Protein AF-A0A4Q8M1W9-F1 (afdb_monomer_lite)

Structure (mmCIF, N/CA/C/O backbone):
data_AF-A0A4Q8M1W9-F1
#
_entry.id   AF-A0A4Q8M1W9-F1
#
loop_
_ato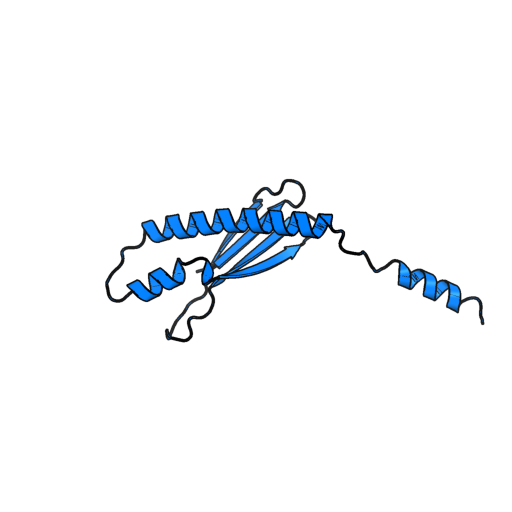m_site.group_PDB
_atom_site.id
_atom_site.type_symbol
_atom_site.label_atom_id
_atom_site.label_alt_id
_atom_site.label_comp_id
_atom_site.label_asym_id
_atom_site.label_entity_id
_atom_site.label_seq_id
_atom_site.pdbx_PDB_ins_code
_atom_site.Cartn_x
_atom_site.Cartn_y
_atom_site.Cartn_z
_atom_site.occupancy
_atom_site.B_iso_or_equiv
_atom_site.auth_seq_id
_atom_site.auth_comp_id
_atom_site.auth_asym_id
_atom_site.auth_atom_id
_atom_site.pdbx_PDB_model_num
ATOM 1 N N . MET A 1 1 ? 54.939 -19.239 -10.252 1.00 49.69 1 MET A N 1
ATOM 2 C CA . MET A 1 1 ? 53.601 -19.085 -9.630 1.00 49.69 1 MET A CA 1
ATOM 3 C C . MET A 1 1 ? 53.366 -17.644 -9.145 1.00 49.69 1 MET A C 1
ATOM 5 O O . MET A 1 1 ? 53.099 -17.429 -7.975 1.00 49.69 1 MET A O 1
ATOM 9 N N . LYS A 1 2 ? 53.497 -16.634 -10.020 1.00 46.09 2 LYS A N 1
ATOM 10 C CA . LYS A 1 2 ? 53.213 -15.216 -9.689 1.00 46.09 2 LYS A CA 1
ATOM 11 C C . LYS A 1 2 ? 52.188 -14.576 -10.636 1.00 46.09 2 LYS A C 1
ATOM 13 O O . LYS A 1 2 ? 51.484 -13.660 -10.240 1.00 46.09 2 LYS A O 1
ATOM 18 N N . ASN A 1 3 ? 52.023 -15.137 -11.836 1.00 50.50 3 ASN A N 1
ATOM 19 C CA . ASN A 1 3 ? 51.138 -14.581 -12.864 1.00 50.50 3 ASN A CA 1
ATOM 20 C C . ASN A 1 3 ? 49.677 -15.050 -12.741 1.00 50.50 3 ASN A C 1
ATOM 22 O O . ASN A 1 3 ? 48.795 -14.436 -13.326 1.00 50.50 3 ASN A O 1
ATOM 26 N N . LEU A 1 4 ? 49.404 -16.107 -11.963 1.00 51.16 4 LEU A N 1
ATOM 27 C CA . LEU A 1 4 ? 48.044 -16.636 -11.784 1.00 51.16 4 LEU A CA 1
ATOM 28 C C . LEU A 1 4 ? 47.227 -15.841 -10.750 1.00 51.16 4 LEU A C 1
ATOM 30 O O . LEU A 1 4 ? 46.012 -15.733 -10.871 1.00 51.16 4 LEU A O 1
ATOM 34 N N . ALA A 1 5 ? 47.894 -15.251 -9.754 1.00 53.97 5 ALA A N 1
ATOM 35 C CA . ALA A 1 5 ? 47.237 -14.490 -8.691 1.00 53.97 5 ALA A CA 1
ATOM 36 C C . ALA A 1 5 ? 46.671 -13.147 -9.190 1.00 53.97 5 ALA A C 1
ATOM 38 O O . ALA A 1 5 ? 45.636 -12.698 -8.709 1.00 53.97 5 ALA A O 1
ATOM 39 N N . ILE A 1 6 ? 47.312 -12.547 -10.199 1.00 54.28 6 ILE A N 1
ATOM 40 C CA . ILE A 1 6 ? 46.902 -11.261 -10.786 1.00 54.28 6 ILE A CA 1
ATOM 41 C C . ILE A 1 6 ? 45.622 -11.423 -11.628 1.00 54.28 6 ILE A C 1
ATOM 43 O O . ILE A 1 6 ? 44.775 -10.534 -11.656 1.00 54.28 6 ILE A O 1
ATOM 47 N N . LEU A 1 7 ? 45.431 -12.585 -12.263 1.00 52.84 7 LEU A N 1
ATOM 48 C CA . LEU A 1 7 ? 44.216 -12.903 -13.023 1.00 52.84 7 LEU A CA 1
ATOM 49 C C . LEU A 1 7 ? 42.997 -13.146 -12.117 1.00 52.84 7 LEU A C 1
ATOM 51 O O . LEU A 1 7 ? 41.884 -12.778 -12.483 1.00 52.84 7 LEU A O 1
ATOM 55 N N . LEU A 1 8 ? 43.200 -13.696 -10.916 1.00 50.84 8 LEU A N 1
ATOM 56 C CA . LEU A 1 8 ? 42.124 -13.911 -9.940 1.00 50.84 8 LEU A CA 1
ATOM 57 C C . LEU A 1 8 ? 41.669 -12.619 -9.248 1.00 50.84 8 LEU A C 1
ATOM 59 O O . LEU A 1 8 ? 40.481 -12.480 -8.967 1.00 50.84 8 LEU A O 1
ATOM 63 N N . SER A 1 9 ? 42.563 -11.650 -9.025 1.00 51.12 9 SER A N 1
ATOM 64 C CA . SER A 1 9 ? 42.178 -10.357 -8.438 1.00 51.12 9 SER A CA 1
ATOM 65 C C . SER A 1 9 ? 41.428 -9.440 -9.410 1.00 51.12 9 SER A C 1
ATOM 67 O O . SER A 1 9 ? 40.731 -8.531 -8.976 1.00 51.12 9 SER A O 1
ATOM 69 N N . LEU A 1 10 ? 41.550 -9.667 -10.723 1.00 49.12 10 LEU A N 1
ATOM 70 C CA . LEU A 1 10 ? 40.781 -8.943 -11.742 1.00 49.12 10 LEU A CA 1
ATOM 71 C C . LEU A 1 10 ? 39.335 -9.453 -11.862 1.00 49.12 10 LEU A C 1
ATOM 73 O O . LEU A 1 10 ? 38.443 -8.671 -12.183 1.00 49.12 10 LEU A O 1
ATOM 77 N N . PHE A 1 11 ? 39.073 -10.726 -11.549 1.00 48.81 11 PHE A N 1
ATOM 78 C CA . PHE A 1 11 ? 37.720 -11.297 -11.596 1.00 48.81 11 PHE A CA 1
ATOM 79 C C . PHE A 1 11 ? 36.840 -10.899 -10.403 1.00 48.81 11 PHE A C 1
ATOM 81 O O . PHE A 1 11 ? 35.621 -10.818 -10.543 1.00 48.81 11 PHE A O 1
ATOM 88 N N . SER A 1 12 ? 37.429 -10.603 -9.241 1.00 48.28 12 SER A N 1
ATOM 89 C CA . SER A 1 12 ? 36.677 -10.187 -8.048 1.00 48.28 12 SER A CA 1
ATOM 90 C C . SER A 1 12 ? 36.234 -8.717 -8.068 1.00 48.28 12 SER A C 1
ATOM 92 O O . SER A 1 12 ? 35.354 -8.340 -7.299 1.00 48.28 12 SER A O 1
ATOM 94 N N . LEU A 1 13 ? 36.778 -7.893 -8.970 1.00 44.16 13 LEU A N 1
ATOM 95 C CA . LEU A 1 13 ? 36.433 -6.470 -9.099 1.00 44.16 13 LEU A CA 1
ATOM 96 C C . LEU A 1 13 ? 35.173 -6.198 -9.942 1.00 44.16 13 LEU A C 1
ATOM 98 O O . LEU A 1 13 ? 34.662 -5.083 -9.920 1.00 44.16 13 LEU A O 1
ATOM 102 N N . ILE A 1 14 ? 34.640 -7.197 -10.654 1.00 51.03 14 ILE A N 1
ATOM 103 C CA . ILE A 1 14 ? 33.510 -7.012 -11.586 1.00 51.03 14 ILE A CA 1
ATOM 104 C C . ILE A 1 14 ? 32.147 -7.287 -10.914 1.00 51.03 14 ILE A C 1
ATOM 106 O O . ILE A 1 14 ? 31.100 -6.958 -11.467 1.00 51.03 14 ILE A O 1
ATOM 110 N N . TYR A 1 15 ? 32.125 -7.836 -9.693 1.00 45.28 15 TYR A N 1
ATOM 111 C CA . TYR A 1 15 ? 30.877 -8.256 -9.036 1.00 45.28 15 TYR A CA 1
ATOM 112 C C . TYR A 1 15 ? 30.244 -7.239 -8.078 1.00 45.28 15 TYR A C 1
ATOM 114 O O . TYR A 1 15 ? 29.170 -7.500 -7.538 1.00 45.28 15 TYR A O 1
ATOM 122 N N . SER A 1 16 ? 30.833 -6.054 -7.919 1.00 47.09 16 SER A N 1
ATOM 123 C CA . SER A 1 16 ? 30.134 -4.926 -7.300 1.00 47.09 16 SER A CA 1
ATOM 124 C C . SER A 1 16 ? 29.366 -4.172 -8.378 1.00 47.09 16 SER A C 1
ATOM 126 O O . SER A 1 16 ? 29.789 -3.116 -8.843 1.00 47.09 16 SER A O 1
ATOM 128 N N . ARG A 1 17 ? 28.214 -4.721 -8.790 1.00 50.47 17 ARG A N 1
ATOM 129 C CA . ARG A 1 17 ? 27.158 -3.912 -9.411 1.00 50.47 17 ARG A CA 1
ATOM 130 C C . ARG A 1 17 ? 26.699 -2.908 -8.358 1.00 50.47 17 ARG A C 1
ATOM 132 O O . ARG A 1 17 ? 25.808 -3.189 -7.563 1.00 50.47 17 ARG A O 1
ATOM 139 N N . SER A 1 18 ? 27.367 -1.763 -8.329 1.00 49.84 18 SER A N 1
ATOM 140 C CA . SER A 1 18 ? 26.920 -0.570 -7.632 1.00 49.84 18 SER A CA 1
ATOM 141 C C . SER A 1 18 ? 25.472 -0.325 -8.037 1.00 49.84 18 SER A C 1
ATOM 143 O O . SER A 1 18 ? 25.206 -0.077 -9.213 1.00 49.84 18 SER A O 1
ATOM 145 N N . ALA A 1 19 ? 24.539 -0.461 -7.093 1.00 55.72 19 ALA A N 1
ATOM 146 C CA . ALA A 1 19 ? 23.178 0.019 -7.279 1.00 55.72 19 ALA A CA 1
ATOM 147 C C . ALA A 1 19 ? 23.287 1.471 -7.758 1.00 55.72 19 ALA A C 1
ATOM 149 O O . ALA A 1 19 ? 23.894 2.303 -7.079 1.00 55.72 19 ALA A O 1
ATOM 150 N N . SER A 1 20 ? 22.828 1.745 -8.978 1.00 63.19 20 SER A N 1
ATOM 151 C CA . SER A 1 20 ? 22.966 3.081 -9.543 1.00 63.19 20 SER A CA 1
ATOM 152 C C . SER A 1 20 ? 22.031 4.030 -8.792 1.00 63.19 20 SER A C 1
ATOM 154 O O . SER A 1 20 ? 20.987 3.610 -8.289 1.00 63.19 20 SER A O 1
ATOM 156 N N . SER A 1 21 ? 22.368 5.317 -8.707 1.00 67.38 21 SER A N 1
ATOM 157 C CA . SER A 1 21 ? 21.485 6.319 -8.088 1.00 67.38 21 SER A CA 1
ATOM 158 C C . SER A 1 21 ? 20.076 6.314 -8.701 1.00 67.38 21 SER A C 1
ATOM 160 O O . SER A 1 21 ? 19.096 6.502 -7.984 1.00 67.38 21 SER A O 1
ATOM 162 N N . GLY A 1 22 ? 19.966 6.001 -9.998 1.00 71.56 22 GLY A N 1
ATOM 163 C CA . GLY A 1 22 ? 18.687 5.859 -10.697 1.00 71.56 22 GLY A CA 1
ATOM 164 C C . GLY A 1 22 ? 17.854 4.653 -10.246 1.00 71.56 22 GLY A C 1
ATOM 165 O O . GLY A 1 22 ? 16.626 4.710 -10.281 1.00 71.56 22 GLY A O 1
ATOM 166 N N . ASP A 1 23 ? 18.487 3.579 -9.763 1.00 78.88 23 ASP A N 1
ATOM 167 C CA . ASP A 1 23 ? 17.764 2.423 -9.224 1.00 78.88 23 ASP A CA 1
ATOM 168 C C . ASP A 1 23 ? 17.096 2.744 -7.887 1.00 78.88 23 ASP A C 1
ATOM 170 O O . ASP A 1 23 ? 15.992 2.258 -7.636 1.00 78.88 23 ASP A O 1
ATOM 174 N N . PHE A 1 24 ? 17.744 3.569 -7.056 1.00 82.94 24 PHE A N 1
ATOM 175 C CA . PHE A 1 24 ? 17.182 4.048 -5.793 1.00 82.94 24 PHE A CA 1
ATOM 176 C C . PHE A 1 24 ? 16.030 5.027 -6.029 1.00 82.94 24 PHE A C 1
ATOM 178 O O . PHE A 1 24 ? 14.973 4.885 -5.417 1.00 82.94 24 PHE A O 1
ATOM 185 N N . GLU A 1 25 ? 16.206 5.977 -6.949 1.00 89.69 25 GLU A N 1
ATOM 186 C CA . GLU A 1 25 ? 15.167 6.945 -7.305 1.00 89.69 25 GLU A CA 1
ATOM 187 C C . GLU A 1 25 ? 13.898 6.241 -7.797 1.00 89.69 25 GLU A C 1
ATOM 189 O O . GLU A 1 25 ? 12.817 6.460 -7.252 1.00 89.69 25 GLU A O 1
ATOM 194 N N . ARG A 1 26 ? 14.024 5.296 -8.736 1.00 91.25 26 ARG A N 1
ATOM 195 C CA . ARG A 1 26 ? 12.871 4.515 -9.206 1.00 91.25 26 ARG A CA 1
ATOM 196 C C . ARG A 1 26 ? 12.243 3.648 -8.118 1.00 91.25 26 ARG A C 1
ATOM 198 O O . ARG A 1 26 ? 11.022 3.519 -8.086 1.00 91.25 26 ARG A O 1
ATOM 205 N N . ALA A 1 27 ? 13.044 3.074 -7.222 1.00 91.75 27 ALA A N 1
ATOM 206 C CA . ALA A 1 27 ? 12.522 2.303 -6.095 1.00 91.75 27 ALA A CA 1
ATOM 207 C C . ALA A 1 27 ? 11.680 3.193 -5.161 1.00 91.75 27 ALA A C 1
ATOM 209 O O . ALA A 1 27 ? 10.602 2.793 -4.720 1.00 91.75 27 ALA A O 1
ATOM 210 N N . PHE A 1 28 ? 12.135 4.422 -4.911 1.00 93.38 28 PHE A N 1
ATOM 211 C CA . PHE A 1 28 ? 11.399 5.407 -4.125 1.00 93.38 28 PHE A CA 1
ATOM 212 C C . PHE A 1 28 ? 10.106 5.857 -4.820 1.00 93.38 28 PHE A C 1
ATOM 214 O O . PHE A 1 28 ? 9.058 5.926 -4.176 1.00 93.38 28 PHE A O 1
ATOM 221 N N . GLU A 1 29 ? 10.138 6.101 -6.135 1.00 95.62 29 GLU A N 1
ATOM 222 C CA . GLU A 1 29 ? 8.928 6.399 -6.914 1.00 95.62 29 GLU A CA 1
ATOM 223 C C . GLU A 1 29 ? 7.910 5.255 -6.859 1.00 95.62 29 GLU A C 1
ATOM 225 O O . GLU A 1 29 ? 6.731 5.495 -6.593 1.00 95.62 29 GLU A O 1
ATOM 230 N N . ALA A 1 30 ? 8.356 4.007 -7.022 1.00 96.44 30 ALA A N 1
ATOM 231 C CA . ALA A 1 30 ? 7.493 2.838 -6.876 1.00 96.44 30 ALA A CA 1
ATOM 232 C C . ALA A 1 30 ? 6.874 2.756 -5.470 1.00 96.44 30 ALA A C 1
ATOM 234 O O . AL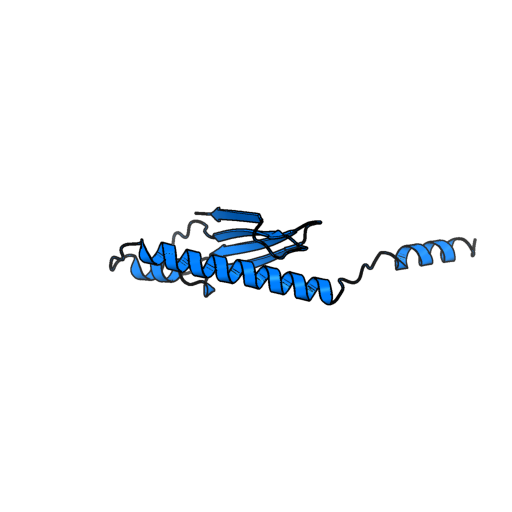A A 1 30 ? 5.678 2.495 -5.332 1.00 96.44 30 ALA A O 1
ATOM 235 N N . GLY A 1 31 ? 7.661 3.056 -4.430 1.00 96.06 31 GLY A N 1
ATOM 236 C CA . GLY A 1 31 ? 7.179 3.175 -3.055 1.00 96.06 31 GLY A CA 1
ATOM 237 C C . GLY A 1 31 ? 6.072 4.223 -2.903 1.00 96.06 31 GLY A C 1
ATOM 238 O O . GLY A 1 31 ? 5.046 3.940 -2.290 1.00 96.06 31 GLY A O 1
ATOM 239 N N . LYS A 1 32 ? 6.226 5.404 -3.516 1.00 96.56 32 LYS A N 1
ATOM 240 C CA . LYS A 1 32 ? 5.200 6.462 -3.497 1.00 96.56 32 LYS A CA 1
ATOM 241 C C . LYS A 1 32 ? 3.917 6.060 -4.222 1.00 96.56 32 LYS A C 1
ATOM 243 O O . LYS A 1 32 ? 2.831 6.386 -3.745 1.00 96.56 32 LYS A O 1
ATOM 248 N N . VAL A 1 33 ? 4.026 5.372 -5.360 1.00 97.44 33 VAL A N 1
ATOM 249 C CA . VAL A 1 33 ? 2.858 4.852 -6.091 1.00 97.44 33 VAL A CA 1
ATOM 250 C C . VAL A 1 33 ? 2.082 3.868 -5.216 1.00 97.44 33 VAL A C 1
ATOM 252 O O . VAL A 1 33 ? 0.869 4.012 -5.059 1.00 97.44 33 VAL A O 1
ATOM 255 N N . ALA A 1 34 ? 2.784 2.915 -4.600 1.00 97.38 34 ALA A N 1
ATOM 256 C CA . ALA A 1 34 ? 2.171 1.936 -3.713 1.00 97.38 34 ALA A CA 1
ATOM 257 C C . ALA A 1 34 ? 1.539 2.598 -2.474 1.00 97.38 34 ALA A C 1
ATOM 259 O O . ALA A 1 34 ? 0.394 2.295 -2.152 1.00 97.38 34 ALA A O 1
ATOM 260 N N . ALA A 1 35 ? 2.231 3.551 -1.836 1.00 96.62 35 ALA A N 1
ATOM 261 C CA . ALA A 1 35 ? 1.737 4.261 -0.652 1.00 96.62 35 ALA A CA 1
ATOM 262 C C . ALA A 1 35 ? 0.437 5.023 -0.930 1.00 96.62 35 ALA A C 1
ATOM 264 O O . ALA A 1 35 ? -0.553 4.814 -0.238 1.00 96.62 35 ALA A O 1
ATOM 265 N N . ARG A 1 36 ? 0.380 5.810 -2.013 1.00 96.88 36 ARG A N 1
ATOM 266 C CA . ARG A 1 36 ? -0.840 6.547 -2.391 1.00 96.88 36 ARG A CA 1
ATOM 267 C C . ARG A 1 36 ? -2.026 5.625 -2.654 1.00 96.88 36 ARG A C 1
ATOM 269 O O . ARG A 1 36 ? -3.157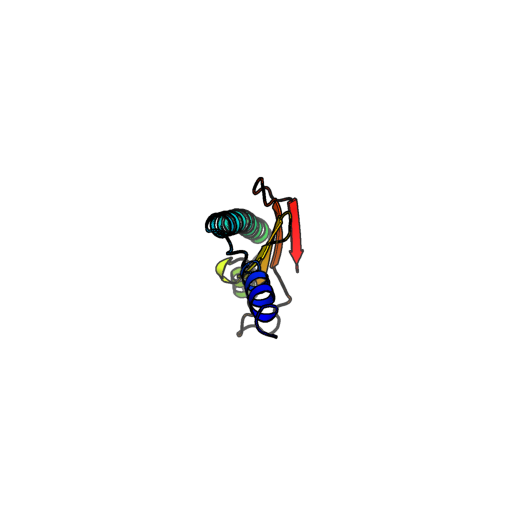 5.937 -2.279 1.00 96.88 36 ARG A O 1
ATOM 276 N N . SER A 1 37 ? -1.777 4.501 -3.329 1.00 96.44 37 SER A N 1
ATOM 277 C CA . SER A 1 37 ? -2.818 3.506 -3.583 1.00 96.44 37 SER A CA 1
ATOM 278 C C . SER A 1 37 ? -3.304 2.869 -2.280 1.00 96.44 37 SER A C 1
ATOM 280 O O . SER A 1 37 ? -4.511 2.717 -2.096 1.00 96.44 37 SER A O 1
ATOM 282 N N . PHE A 1 38 ? -2.384 2.544 -1.374 1.00 95.81 38 PHE A N 1
ATOM 283 C CA . PHE A 1 38 ? -2.691 1.932 -0.089 1.00 95.81 38 PHE A CA 1
ATOM 284 C C . PHE A 1 38 ? -3.462 2.879 0.841 1.00 95.81 38 PHE A C 1
ATOM 286 O O . PHE A 1 38 ? -4.510 2.502 1.354 1.00 95.81 38 PHE A O 1
ATOM 293 N N . GLU A 1 39 ? -3.022 4.132 0.978 1.00 95.25 39 GLU A N 1
ATOM 294 C CA . GLU A 1 39 ? -3.713 5.183 1.743 1.00 95.25 39 GLU A CA 1
ATOM 295 C C . GLU A 1 39 ? -5.149 5.393 1.245 1.00 95.25 39 GLU A C 1
ATOM 297 O O . GLU A 1 39 ? -6.095 5.431 2.034 1.00 95.25 39 GLU A O 1
ATOM 302 N N . SER A 1 40 ? -5.330 5.460 -0.080 1.00 95.19 40 SER A N 1
ATOM 303 C CA . SER A 1 40 ? -6.660 5.593 -0.687 1.00 95.19 40 SER A CA 1
ATOM 304 C C . SER A 1 40 ? -7.556 4.405 -0.335 1.00 95.19 40 SER A C 1
ATOM 306 O O . SER A 1 40 ? -8.737 4.588 -0.038 1.00 95.19 40 SER A O 1
ATOM 308 N N . LYS A 1 41 ? -6.996 3.188 -0.327 1.00 93.75 41 LYS A N 1
ATOM 309 C CA . LYS A 1 41 ? -7.732 1.977 0.036 1.00 93.75 41 LYS A CA 1
ATOM 310 C C . LYS A 1 41 ? -8.095 1.940 1.519 1.00 93.75 41 LYS A C 1
ATOM 312 O O . LYS A 1 41 ? -9.229 1.599 1.844 1.00 93.75 41 LYS A O 1
ATOM 317 N N . LEU A 1 42 ? -7.177 2.320 2.409 1.00 93.25 42 LEU A N 1
ATOM 318 C CA . LEU A 1 42 ? -7.459 2.422 3.843 1.00 93.25 42 LEU A CA 1
ATOM 319 C C . LEU A 1 42 ? -8.608 3.400 4.110 1.00 93.25 42 LEU A C 1
ATOM 321 O O . LEU A 1 42 ? -9.525 3.067 4.857 1.00 93.25 42 LEU A O 1
ATOM 325 N N . ALA A 1 43 ? -8.604 4.565 3.459 1.00 93.00 43 ALA A N 1
ATOM 326 C CA . ALA A 1 43 ? -9.677 5.548 3.588 1.00 93.00 43 ALA A CA 1
ATOM 327 C C . ALA A 1 43 ? -11.025 5.020 3.060 1.00 93.00 43 ALA A C 1
ATOM 329 O O . ALA A 1 43 ? -12.060 5.212 3.703 1.00 93.00 43 ALA A O 1
ATOM 330 N N . GLU A 1 44 ? -11.016 4.330 1.914 1.00 93.75 44 GLU A N 1
ATOM 331 C CA . GLU A 1 44 ? -12.207 3.700 1.334 1.00 93.75 44 GLU A CA 1
ATOM 332 C C . GLU A 1 44 ? -12.817 2.663 2.291 1.00 93.75 44 GLU A C 1
ATOM 334 O O . GLU A 1 44 ? -14.019 2.692 2.558 1.00 93.75 44 GLU A O 1
ATOM 339 N N . GLU A 1 45 ? -11.995 1.759 2.830 1.00 91.06 45 GLU A N 1
ATOM 340 C CA . GLU A 1 45 ? -12.447 0.714 3.751 1.00 91.06 45 GLU A CA 1
ATOM 341 C C . GLU A 1 45 ? -12.891 1.293 5.099 1.00 91.06 45 GLU A C 1
ATOM 343 O O . GLU A 1 45 ? -13.946 0.917 5.613 1.00 91.06 45 GLU A O 1
ATOM 348 N N . ARG A 1 46 ? -12.178 2.295 5.631 1.00 90.12 46 ARG A N 1
ATOM 349 C CA . ARG A 1 46 ? -12.567 3.005 6.859 1.00 90.12 46 ARG A CA 1
ATOM 350 C C . ARG A 1 46 ? -13.976 3.585 6.771 1.00 90.12 46 ARG A C 1
ATOM 352 O O . ARG A 1 46 ? -14.702 3.554 7.766 1.00 90.12 46 ARG A O 1
ATOM 359 N N . GLY A 1 47 ? -14.356 4.103 5.600 1.00 89.25 47 GLY A N 1
ATOM 360 C CA . GLY A 1 47 ? -15.682 4.665 5.340 1.00 89.25 47 GLY A CA 1
ATOM 361 C C . GLY A 1 47 ? -16.815 3.632 5.326 1.00 89.25 47 GLY A C 1
ATOM 362 O O . GLY A 1 47 ? -17.973 4.000 5.517 1.00 89.25 47 GLY A O 1
ATOM 363 N N . LYS A 1 48 ? -16.503 2.344 5.133 1.00 90.25 48 LYS A N 1
ATOM 364 C CA . LYS A 1 48 ? -17.484 1.244 5.128 1.00 90.25 48 LYS A CA 1
ATOM 365 C C . LYS A 1 48 ? -17.731 0.664 6.523 1.00 90.25 48 LYS A C 1
ATOM 367 O O . LYS A 1 48 ? -18.768 0.039 6.750 1.00 90.25 48 LYS A O 1
ATOM 372 N N . VAL A 1 49 ? -16.801 0.862 7.457 1.00 87.31 49 VAL A N 1
ATOM 373 C CA . VAL A 1 49 ? -16.867 0.296 8.810 1.00 87.31 49 VAL A CA 1
ATOM 374 C C . VAL A 1 49 ? -17.772 1.134 9.714 1.00 87.31 49 VAL A C 1
ATOM 376 O O . VAL A 1 49 ? -17.571 2.335 9.895 1.00 87.31 49 VAL A O 1
ATOM 379 N N . LYS A 1 50 ? -18.755 0.482 10.346 1.00 86.50 50 LYS A N 1
ATOM 380 C CA . LYS A 1 50 ? -19.534 1.086 11.436 1.00 86.50 50 LYS A CA 1
ATOM 381 C C . LYS A 1 50 ? -18.692 1.103 12.706 1.00 86.50 50 LYS A C 1
ATOM 383 O O . LYS A 1 50 ? -18.173 0.069 13.104 1.00 86.50 50 LYS A O 1
ATOM 388 N N . VAL A 1 51 ? -18.584 2.271 13.333 1.00 84.75 51 VAL A N 1
ATOM 389 C CA . VAL A 1 51 ? -17.799 2.459 14.557 1.00 84.75 51 VAL A CA 1
ATOM 390 C C . VAL A 1 51 ? -18.722 2.500 15.757 1.00 84.75 51 VAL A C 1
ATOM 392 O O . VAL A 1 51 ? -19.546 3.403 15.902 1.00 84.75 51 VAL A O 1
ATOM 395 N N . ASP A 1 52 ? -18.546 1.535 16.634 1.00 88.88 52 ASP A N 1
ATOM 396 C CA . ASP A 1 52 ? -19.080 1.474 17.979 1.00 88.88 52 ASP A CA 1
ATOM 397 C C . ASP A 1 52 ? -18.015 1.895 19.005 1.00 88.88 52 ASP A C 1
ATOM 399 O O . ASP A 1 52 ? -16.809 1.855 18.756 1.00 88.88 52 ASP A O 1
ATOM 403 N N . LYS A 1 53 ? -18.467 2.345 20.183 1.00 82.56 53 LYS A N 1
ATOM 404 C CA . LYS A 1 53 ? -17.582 2.888 21.231 1.00 82.56 53 LYS A CA 1
ATOM 405 C C . LYS A 1 53 ? -16.537 1.882 21.720 1.00 82.56 53 LYS A C 1
ATOM 407 O O . LYS A 1 53 ? -15.498 2.301 22.212 1.00 82.56 53 LYS A O 1
ATOM 412 N N . GLU A 1 54 ? -16.820 0.590 21.596 1.00 82.31 54 GLU A N 1
ATOM 413 C CA . GLU A 1 54 ? -15.951 -0.492 22.065 1.00 82.31 54 GLU A CA 1
ATOM 414 C C . GLU A 1 54 ? -14.798 -0.784 21.094 1.00 82.31 54 GLU A C 1
ATOM 416 O O . GLU A 1 54 ? -13.732 -1.202 21.537 1.00 82.31 54 GLU A O 1
ATOM 421 N N . ASN A 1 55 ? -14.964 -0.498 19.796 1.00 81.38 55 ASN A N 1
ATOM 422 C CA . ASN A 1 55 ? -13.969 -0.819 18.764 1.00 81.38 55 ASN A CA 1
ATOM 423 C C . ASN A 1 55 ? -13.280 0.411 18.164 1.00 81.38 55 ASN A C 1
ATOM 425 O O . ASN A 1 55 ? -12.399 0.258 17.321 1.00 81.38 55 ASN A O 1
ATOM 429 N N . VAL A 1 56 ? -13.650 1.627 18.580 1.00 86.75 56 VAL A N 1
ATOM 430 C CA . VAL A 1 56 ? -13.118 2.877 18.009 1.00 86.75 56 VAL A CA 1
ATOM 431 C C . VAL A 1 56 ? -11.590 2.924 17.999 1.00 86.75 56 VAL A C 1
ATOM 433 O O . VAL A 1 56 ? -11.004 3.210 16.961 1.00 86.75 56 VAL A O 1
ATOM 436 N N . GLU A 1 57 ? -10.938 2.548 19.103 1.00 86.62 57 GLU A N 1
ATOM 437 C CA . GLU A 1 57 ? -9.474 2.565 19.200 1.00 86.62 57 GLU A CA 1
ATOM 438 C C . GLU A 1 57 ? -8.818 1.561 18.248 1.00 86.62 57 GLU A C 1
ATOM 440 O O . GLU A 1 57 ? -7.776 1.848 17.660 1.00 86.62 57 GLU A O 1
ATOM 445 N N . LEU A 1 58 ? -9.428 0.385 18.076 1.00 86.00 58 LEU A N 1
ATOM 446 C CA . LEU A 1 58 ? -8.923 -0.636 17.164 1.00 86.00 58 LEU A CA 1
ATOM 447 C C . LEU A 1 58 ? -9.091 -0.198 15.709 1.00 86.00 58 LEU A C 1
ATOM 449 O O . LEU A 1 58 ? -8.160 -0.326 14.920 1.00 86.00 58 LEU A O 1
ATOM 453 N N . VAL A 1 59 ? -10.258 0.341 15.358 1.00 87.94 59 VAL A N 1
ATOM 454 C CA . VAL A 1 59 ? -10.538 0.822 14.004 1.00 87.94 59 VAL A CA 1
ATOM 455 C C . VAL A 1 59 ? -9.608 1.987 13.653 1.00 87.94 59 VAL A C 1
ATOM 457 O O . VAL A 1 59 ? -9.003 1.986 12.583 1.00 87.94 59 VAL A O 1
ATOM 460 N N . ASP A 1 60 ? -9.425 2.947 14.557 1.00 88.44 60 ASP A N 1
ATOM 461 C CA . ASP A 1 60 ? -8.507 4.065 14.332 1.00 88.44 60 ASP A CA 1
ATOM 462 C C . ASP A 1 60 ? -7.048 3.591 14.237 1.00 88.44 60 ASP A C 1
ATOM 464 O O . ASP A 1 60 ? -6.279 4.133 13.449 1.00 88.44 60 ASP A O 1
ATOM 468 N N . TYR A 1 61 ? -6.669 2.533 14.961 1.00 89.00 61 TYR A N 1
ATOM 469 C CA . TYR A 1 61 ? -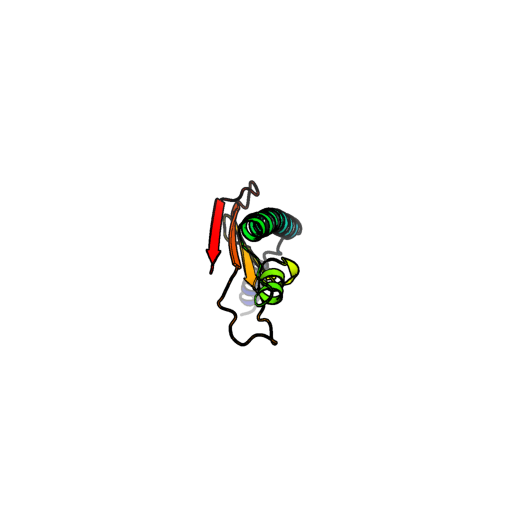5.351 1.917 14.817 1.00 89.00 61 TYR A CA 1
ATOM 470 C C . TYR A 1 61 ? -5.154 1.246 13.447 1.00 89.00 61 TYR A C 1
ATOM 472 O O . TYR A 1 61 ? -4.134 1.471 12.796 1.00 89.00 61 TYR A O 1
ATOM 480 N N . VAL A 1 62 ? -6.109 0.420 13.010 1.00 89.12 62 VAL A N 1
ATOM 481 C CA . VAL A 1 62 ? -6.010 -0.391 11.781 1.00 89.12 62 VAL A CA 1
ATOM 482 C C . VAL A 1 62 ? -5.993 0.467 10.519 1.00 89.12 62 VAL A C 1
ATOM 484 O O . VAL A 1 62 ? -5.301 0.126 9.560 1.00 89.12 62 VAL A O 1
ATOM 487 N N . TYR A 1 63 ? -6.738 1.570 10.505 1.00 91.00 63 TYR A N 1
ATOM 488 C CA . TYR A 1 63 ? -6.884 2.418 9.320 1.00 91.00 63 TYR A CA 1
ATOM 489 C C . TYR A 1 63 ? -5.991 3.666 9.321 1.00 91.00 63 TYR A C 1
ATOM 491 O O . TYR A 1 63 ? -6.098 4.487 8.413 1.00 91.00 63 TYR A O 1
ATOM 499 N N . ASP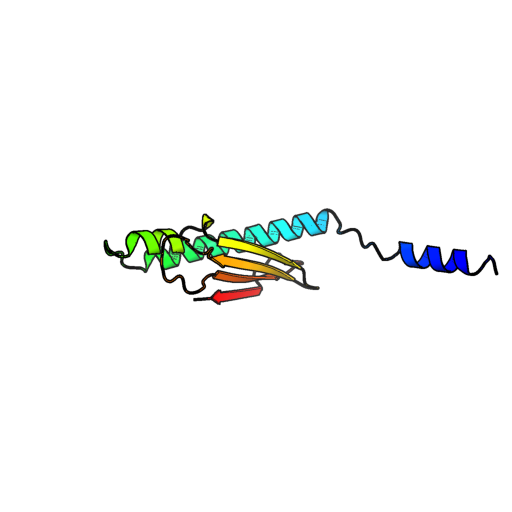 A 1 64 ? -5.099 3.804 10.303 1.00 91.19 64 ASP A N 1
ATOM 500 C CA . ASP A 1 64 ? -4.023 4.798 10.294 1.00 91.19 64 ASP A CA 1
ATOM 501 C C . ASP A 1 64 ? -2.797 4.213 9.576 1.00 91.19 64 ASP A C 1
ATOM 503 O O . ASP A 1 64 ? -2.171 3.248 10.027 1.00 91.19 64 ASP A O 1
ATOM 507 N N . ASP A 1 65 ? -2.445 4.810 8.440 1.00 90.81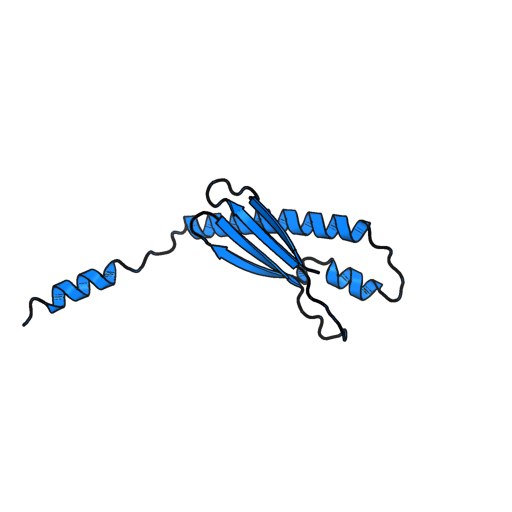 65 ASP A N 1
ATOM 508 C CA . ASP A 1 65 ? -1.341 4.408 7.566 1.00 90.81 65 ASP A CA 1
ATOM 509 C C . ASP A 1 65 ? 0.010 4.379 8.302 1.00 90.81 65 ASP A C 1
ATOM 511 O O . ASP A 1 65 ? 0.868 3.530 8.033 1.00 90.81 65 ASP A O 1
ATOM 515 N N . ARG A 1 66 ? 0.184 5.227 9.321 1.00 91.94 66 ARG A N 1
ATOM 516 C CA . ARG A 1 66 ? 1.416 5.313 10.123 1.00 91.94 66 ARG A CA 1
ATOM 517 C C . ARG A 1 66 ? 1.642 4.071 10.981 1.00 91.94 66 ARG A C 1
ATOM 519 O O . ARG A 1 66 ? 2.775 3.801 11.410 1.00 91.94 66 ARG A O 1
ATOM 526 N N . ASN A 1 67 ? 0.596 3.281 11.208 1.00 92.06 67 ASN A N 1
ATOM 527 C CA . ASN A 1 67 ? 0.686 2.018 11.927 1.00 92.06 67 ASN A CA 1
ATOM 528 C C . ASN A 1 67 ? 1.190 0.868 11.054 1.00 92.06 67 ASN A C 1
ATOM 530 O O . ASN A 1 67 ? 1.390 -0.223 11.577 1.00 92.06 67 ASN A O 1
ATOM 534 N N . TYR A 1 68 ? 1.514 1.099 9.782 1.00 92.31 68 TYR A N 1
ATOM 535 C CA . TYR A 1 68 ? 2.118 0.091 8.917 1.00 92.31 68 TYR A CA 1
ATOM 536 C C . TYR A 1 68 ? 3.643 0.245 8.845 1.00 92.31 68 TYR A C 1
ATOM 538 O O . TYR A 1 68 ? 4.212 1.338 8.898 1.00 92.31 68 TYR A O 1
ATOM 546 N N . ALA A 1 69 ? 4.337 -0.886 8.794 1.00 91.81 69 ALA A N 1
ATOM 547 C CA . ALA A 1 69 ? 5.726 -0.985 8.372 1.00 91.81 69 ALA A CA 1
ATOM 548 C C . ALA A 1 69 ? 5.770 -1.200 6.856 1.00 91.81 69 ALA A C 1
ATOM 550 O O . ALA A 1 69 ? 4.909 -1.890 6.309 1.00 91.81 69 ALA A O 1
ATOM 551 N N . ILE A 1 70 ? 6.778 -0.625 6.197 1.00 93.00 70 ILE A N 1
ATOM 552 C CA . ILE A 1 70 ? 6.924 -0.674 4.740 1.00 93.00 70 ILE A CA 1
ATOM 553 C C . ILE A 1 70 ? 8.231 -1.385 4.395 1.00 93.00 70 ILE A C 1
ATOM 555 O O . ILE A 1 70 ? 9.305 -0.977 4.838 1.00 93.00 70 ILE A O 1
ATOM 559 N N . GLY A 1 71 ? 8.132 -2.446 3.600 1.00 93.19 71 GLY A N 1
ATOM 560 C CA . GLY A 1 71 ? 9.258 -3.133 2.977 1.00 93.19 71 GLY A CA 1
ATOM 561 C C . GLY A 1 71 ? 9.284 -2.873 1.475 1.00 93.19 71 GLY A C 1
ATOM 562 O O . GLY A 1 71 ? 8.237 -2.847 0.834 1.00 93.19 71 GLY A O 1
ATOM 563 N N . LEU A 1 72 ? 10.477 -2.703 0.909 1.00 93.38 72 LEU A N 1
ATOM 564 C CA . LEU A 1 72 ? 10.684 -2.508 -0.524 1.00 93.38 72 LEU A CA 1
ATOM 565 C C . LEU A 1 72 ? 11.769 -3.466 -1.010 1.00 93.38 72 LEU A C 1
ATOM 567 O O . LEU A 1 72 ? 12.887 -3.464 -0.498 1.00 93.38 72 LEU A O 1
ATOM 571 N N . ALA A 1 73 ? 11.437 -4.266 -2.014 1.00 91.75 73 ALA A N 1
ATOM 572 C CA . ALA A 1 73 ? 12.364 -5.162 -2.685 1.00 91.75 73 ALA A CA 1
ATOM 573 C C . ALA A 1 73 ? 12.282 -4.966 -4.199 1.00 91.75 73 ALA A C 1
ATOM 575 O O . ALA A 1 73 ? 11.269 -4.517 -4.731 1.00 91.75 73 ALA A O 1
ATOM 576 N N . ARG A 1 74 ? 13.350 -5.326 -4.911 1.00 90.12 74 ARG A N 1
ATOM 577 C CA . ARG A 1 74 ? 13.388 -5.292 -6.374 1.00 90.12 74 ARG A CA 1
ATOM 578 C C . ARG A 1 74 ? 13.541 -6.701 -6.933 1.00 90.12 74 ARG A C 1
ATOM 580 O O . ARG A 1 74 ? 14.436 -7.434 -6.521 1.00 90.12 74 ARG A O 1
ATOM 587 N N . SER A 1 75 ? 12.697 -7.045 -7.899 1.00 86.06 75 SER A N 1
ATOM 588 C CA . SER A 1 75 ? 12.864 -8.192 -8.791 1.00 86.06 75 SER A CA 1
ATOM 589 C C . SER A 1 75 ? 13.377 -7.728 -10.164 1.00 86.06 75 SER A C 1
ATOM 591 O O . SER A 1 75 ? 13.602 -6.538 -10.395 1.00 86.06 75 SER A O 1
ATOM 593 N N . SER A 1 76 ? 13.580 -8.658 -11.099 1.00 83.31 76 SER A N 1
ATOM 594 C CA . SER A 1 76 ? 14.080 -8.334 -12.442 1.00 83.31 76 SER A CA 1
ATOM 595 C C . SER A 1 76 ? 13.160 -7.404 -13.246 1.00 83.31 76 SER A C 1
ATOM 597 O O . SER A 1 76 ? 13.666 -6.662 -14.080 1.00 83.31 76 SER A O 1
ATOM 599 N N . SER A 1 77 ? 11.844 -7.415 -12.998 1.00 91.50 77 SER A N 1
ATOM 600 C CA . SER A 1 77 ? 10.848 -6.648 -13.773 1.00 91.50 77 SER A CA 1
ATOM 601 C C . SER A 1 77 ? 9.853 -5.850 -12.922 1.00 91.50 77 SER A C 1
ATOM 603 O O . SER A 1 77 ? 8.923 -5.237 -13.457 1.00 91.50 77 SER A O 1
ATOM 605 N N . ALA A 1 78 ? 10.008 -5.861 -11.597 1.00 94.56 78 ALA A N 1
ATOM 606 C CA . ALA A 1 78 ? 9.101 -5.167 -10.696 1.00 94.56 78 ALA A CA 1
ATOM 607 C C . ALA A 1 78 ? 9.784 -4.703 -9.404 1.00 94.56 78 ALA A C 1
ATOM 609 O O . ALA A 1 78 ? 10.761 -5.291 -8.937 1.00 94.56 78 ALA A O 1
ATOM 610 N N . TYR A 1 79 ? 9.210 -3.676 -8.795 1.00 96.50 79 TYR A N 1
ATOM 611 C CA . TYR A 1 79 ? 9.388 -3.353 -7.389 1.00 96.50 79 TYR A CA 1
ATOM 612 C C . TYR A 1 79 ? 8.252 -3.991 -6.595 1.00 96.50 79 TYR A C 1
ATOM 614 O O . TYR A 1 79 ? 7.086 -3.866 -6.957 1.00 96.50 79 TYR A O 1
ATOM 622 N N . VAL A 1 80 ? 8.595 -4.680 -5.515 1.00 96.50 80 VAL A N 1
ATOM 623 C CA . VAL A 1 80 ? 7.633 -5.269 -4.587 1.00 96.50 80 VAL A CA 1
ATOM 624 C C . VAL A 1 80 ? 7.600 -4.400 -3.341 1.00 96.50 80 VAL A C 1
ATOM 626 O O . VAL A 1 80 ? 8.622 -4.256 -2.668 1.00 96.50 80 VAL A O 1
ATOM 629 N N . VAL A 1 81 ? 6.436 -3.829 -3.040 1.00 97.00 81 VAL A N 1
ATOM 630 C CA . VAL A 1 81 ? 6.200 -3.023 -1.837 1.00 97.00 81 VAL A CA 1
ATOM 631 C C . VAL A 1 81 ? 5.265 -3.788 -0.916 1.00 97.00 81 VAL A C 1
ATOM 633 O O . VAL A 1 81 ? 4.204 -4.235 -1.344 1.00 97.00 81 VAL A O 1
ATOM 636 N N . ILE A 1 82 ? 5.661 -3.955 0.340 1.00 96.12 82 ILE A N 1
ATOM 637 C CA . ILE A 1 82 ? 4.890 -4.681 1.348 1.00 96.12 82 ILE A CA 1
ATOM 638 C C . ILE A 1 82 ? 4.539 -3.716 2.471 1.00 96.12 82 ILE A C 1
ATOM 640 O O . ILE A 1 82 ? 5.432 -3.144 3.091 1.00 96.12 82 ILE A O 1
ATOM 644 N N . PHE A 1 83 ? 3.250 -3.581 2.752 1.00 95.31 83 PHE A N 1
ATOM 645 C CA . PHE A 1 83 ? 2.715 -2.940 3.945 1.00 95.31 83 PHE A CA 1
ATOM 646 C C . PHE A 1 83 ? 2.347 -4.028 4.945 1.00 95.31 83 PHE A C 1
ATOM 648 O O . PHE A 1 83 ? 1.663 -4.981 4.585 1.00 95.31 83 PHE A O 1
ATOM 655 N N . SER A 1 84 ? 2.785 -3.885 6.193 1.00 92.88 84 SER A N 1
ATOM 656 C CA . SER A 1 84 ? 2.449 -4.803 7.284 1.00 92.88 84 SER A CA 1
ATOM 657 C C . SER A 1 84 ? 2.025 -4.008 8.505 1.00 92.88 84 SER A C 1
ATOM 659 O O . SER A 1 84 ? 2.800 -3.188 8.995 1.00 92.88 84 SER A O 1
ATOM 661 N N . LEU A 1 85 ? 0.829 -4.269 9.025 1.00 91.56 85 LEU A N 1
ATOM 662 C CA . LEU A 1 85 ? 0.338 -3.632 10.239 1.00 91.56 85 LEU A CA 1
ATOM 663 C C . LEU A 1 85 ? 1.284 -3.962 11.401 1.00 91.56 85 LEU A C 1
ATOM 665 O O . LEU A 1 85 ? 1.673 -5.116 11.612 1.00 91.56 85 LEU A O 1
ATOM 669 N N . LYS A 1 86 ? 1.709 -2.935 12.137 1.00 88.56 86 LYS A N 1
ATOM 670 C CA . LYS A 1 86 ? 2.526 -3.100 13.340 1.00 88.56 86 LYS A CA 1
ATOM 671 C C . LYS A 1 86 ? 1.671 -3.765 14.419 1.00 88.56 86 LYS A C 1
ATOM 673 O O . LYS A 1 86 ? 0.452 -3.642 14.456 1.00 88.56 86 LYS A O 1
ATOM 678 N N . ARG A 1 87 ? 2.316 -4.479 15.340 1.00 80.75 87 ARG A N 1
ATOM 679 C CA . ARG A 1 87 ? 1.615 -4.989 16.522 1.00 80.75 87 ARG A CA 1
ATOM 680 C C . ARG A 1 87 ? 1.348 -3.835 17.488 1.00 80.75 87 ARG A C 1
ATOM 682 O O . ARG A 1 87 ? 2.290 -3.198 17.959 1.00 80.75 87 ARG A O 1
ATOM 689 N N . ASN A 1 88 ? 0.085 -3.609 17.836 1.00 71.00 88 ASN A N 1
ATOM 690 C CA . ASN A 1 88 ? -0.288 -2.793 18.989 1.00 71.00 88 ASN A CA 1
ATOM 691 C C . ASN A 1 88 ? 0.026 -3.576 20.265 1.00 71.00 88 ASN A C 1
ATOM 693 O O . ASN A 1 88 ? -0.564 -4.616 20.537 1.00 71.00 88 ASN A O 1
ATOM 697 N N . VAL A 1 89 ? 0.952 -3.060 21.066 1.00 62.28 89 VAL A N 1
ATOM 698 C CA . VAL A 1 89 ? 1.400 -3.694 22.315 1.00 62.28 89 VAL A CA 1
ATOM 699 C C . VAL A 1 89 ? 0.312 -3.642 23.406 1.00 62.28 89 VAL A C 1
ATOM 701 O O . VAL A 1 89 ? 0.419 -4.337 24.411 1.00 62.28 89 VAL A O 1
ATOM 704 N N . ARG A 1 90 ? -0.745 -2.835 23.223 1.00 63.59 90 ARG A N 1
ATOM 705 C CA . ARG A 1 90 ? -1.818 -2.629 24.212 1.00 63.59 90 ARG A CA 1
ATOM 706 C C . ARG A 1 90 ? -3.074 -3.486 23.996 1.00 63.59 90 ARG A C 1
ATOM 708 O O . ARG A 1 90 ? -3.888 -3.555 24.908 1.00 63.59 90 ARG A O 1
ATOM 715 N N . GLY A 1 91 ? -3.235 -4.132 22.838 1.00 55.59 91 GLY A N 1
ATOM 716 C CA . GLY A 1 91 ? -4.406 -4.955 22.502 1.00 55.59 91 GLY A CA 1
ATOM 717 C C . GLY A 1 91 ? -4.038 -6.433 22.373 1.00 55.59 91 GLY A C 1
ATOM 718 O O . GLY A 1 91 ? -3.032 -6.770 21.757 1.00 55.59 91 GLY A O 1
ATOM 719 N N . SER A 1 92 ? -4.830 -7.326 22.964 1.00 51.28 92 SER A N 1
ATOM 720 C CA . SER A 1 92 ? -4.499 -8.752 23.104 1.00 51.28 92 SER A CA 1
ATOM 721 C C . SER A 1 92 ? -4.681 -9.603 21.843 1.00 51.28 92 SER A C 1
ATOM 723 O O . SER A 1 92 ? -4.258 -10.755 21.853 1.00 51.28 92 SER A O 1
ATOM 725 N N . VAL A 1 93 ? -5.230 -9.081 20.744 1.00 54.06 93 VAL A N 1
ATOM 726 C CA . VAL A 1 93 ? -5.296 -9.805 19.465 1.00 54.06 93 VAL A CA 1
ATOM 727 C C . VAL A 1 93 ? -5.241 -8.798 18.318 1.00 54.06 93 VAL A C 1
ATOM 729 O O . VAL A 1 93 ? -6.219 -8.114 18.046 1.00 54.06 93 VAL A O 1
ATOM 732 N N . ILE A 1 94 ? -4.101 -8.706 17.634 1.00 54.44 94 ILE A N 1
ATOM 733 C CA . ILE A 1 94 ? -4.056 -8.162 16.273 1.00 54.44 94 ILE A CA 1
ATOM 734 C C . ILE A 1 94 ? -3.763 -9.341 15.368 1.00 54.44 94 ILE A C 1
ATOM 736 O O . ILE A 1 94 ? -2.650 -9.877 15.374 1.00 54.44 94 ILE A O 1
ATOM 740 N N . MET A 1 95 ? -4.801 -9.779 14.657 1.00 54.03 95 MET A N 1
ATOM 741 C CA . MET A 1 95 ? -4.619 -10.591 13.461 1.00 54.03 95 MET A CA 1
ATOM 742 C C . MET A 1 95 ? -3.919 -9.728 12.408 1.00 54.03 95 MET A C 1
ATOM 744 O O . MET A 1 95 ? -3.940 -8.500 12.505 1.00 54.03 95 MET A O 1
ATOM 748 N N . GLY A 1 96 ? -3.162 -10.379 11.527 1.00 66.50 96 GLY A N 1
ATOM 749 C CA . GLY A 1 96 ? -2.312 -9.715 10.544 1.00 66.50 96 GLY A CA 1
ATOM 750 C C . GLY A 1 96 ? -3.086 -8.715 9.689 1.00 66.50 96 GLY A C 1
ATOM 751 O O . GLY A 1 96 ? -4.293 -8.593 9.759 1.00 66.50 96 GLY A O 1
ATOM 752 N N . GLY A 1 97 ? -2.371 -7.902 8.930 1.00 83.19 97 GLY A N 1
ATOM 753 C CA . GLY A 1 97 ? -3.027 -6.932 8.071 1.00 83.19 97 GLY A CA 1
ATOM 754 C C . GLY A 1 97 ? -2.008 -6.250 7.193 1.00 83.19 97 GLY A C 1
ATOM 755 O O . GLY A 1 97 ? -0.868 -6.031 7.618 1.00 83.19 97 GLY A O 1
ATOM 756 N N . GLY A 1 98 ? -2.384 -5.924 5.966 1.00 91.94 98 GLY A N 1
ATOM 757 C CA . GLY A 1 98 ? -1.471 -5.239 5.069 1.00 91.94 98 GLY A CA 1
ATOM 758 C C . GLY A 1 98 ? -1.774 -5.453 3.607 1.00 91.94 98 GLY A C 1
ATOM 759 O O . GLY A 1 98 ? -2.873 -5.846 3.221 1.00 91.94 98 GLY A O 1
ATOM 760 N N . ALA A 1 99 ? -0.770 -5.175 2.788 1.00 96.06 99 ALA A N 1
ATOM 761 C CA . ALA A 1 99 ? -0.884 -5.324 1.354 1.00 96.06 99 ALA A CA 1
ATOM 762 C C . ALA A 1 99 ? 0.473 -5.582 0.710 1.00 96.06 99 ALA A C 1
ATOM 764 O O . ALA A 1 99 ? 1.495 -5.042 1.136 1.00 96.06 99 ALA A O 1
ATOM 765 N N . ARG A 1 100 ? 0.471 -6.357 -0.368 1.00 96.44 100 ARG A N 1
ATOM 766 C CA . ARG A 1 100 ? 1.606 -6.538 -1.266 1.00 96.44 100 ARG A CA 1
ATOM 767 C C . ARG A 1 100 ? 1.274 -5.927 -2.619 1.00 96.44 100 ARG A C 1
ATOM 769 O O . ARG A 1 100 ? 0.318 -6.329 -3.274 1.00 96.44 100 ARG A O 1
ATOM 776 N N . TYR A 1 101 ? 2.107 -4.991 -3.047 1.00 97.62 101 TYR A N 1
ATOM 777 C CA . TYR A 1 101 ? 2.045 -4.353 -4.353 1.00 97.62 101 TYR A CA 1
ATOM 778 C C . TYR A 1 101 ? 3.201 -4.837 -5.216 1.00 97.62 101 TYR A C 1
ATOM 780 O O . TYR A 1 101 ? 4.352 -4.823 -4.781 1.00 97.62 101 TYR A O 1
ATOM 788 N N . GLU A 1 102 ? 2.905 -5.200 -6.459 1.00 97.62 102 GLU A N 1
ATOM 789 C CA . GLU A 1 102 ? 3.914 -5.303 -7.509 1.00 97.62 102 GLU A CA 1
ATOM 790 C C . GLU A 1 102 ? 3.784 -4.102 -8.439 1.00 97.62 102 GLU A C 1
ATOM 792 O O . GLU A 1 102 ? 2.727 -3.868 -9.024 1.00 97.62 102 GLU A O 1
ATOM 797 N N . ILE A 1 103 ? 4.863 -3.341 -8.577 1.00 97.44 103 ILE A N 1
ATOM 798 C CA . ILE A 1 103 ? 4.954 -2.153 -9.420 1.00 97.44 103 ILE A CA 1
ATOM 799 C C . ILE A 1 103 ? 5.912 -2.459 -10.563 1.00 97.44 103 ILE A C 1
ATOM 801 O O . ILE A 1 103 ? 7.041 -2.882 -10.329 1.00 97.44 103 ILE A O 1
ATOM 805 N N . ASP A 1 104 ? 5.486 -2.256 -11.802 1.00 96.00 104 ASP A N 1
ATOM 806 C CA . ASP A 1 104 ? 6.331 -2.437 -12.975 1.00 96.00 104 ASP A CA 1
ATOM 807 C C . ASP A 1 104 ? 7.588 -1.557 -12.894 1.00 96.00 104 ASP A C 1
ATOM 809 O O . ASP A 1 104 ? 7.500 -0.353 -12.648 1.00 96.00 104 ASP A O 1
ATOM 813 N N . ALA A 1 105 ? 8.768 -2.151 -13.087 1.00 93.38 105 ALA A N 1
ATOM 814 C CA . ALA A 1 105 ? 10.021 -1.425 -12.889 1.00 93.38 105 ALA A CA 1
ATOM 815 C C . ALA A 1 105 ? 10.267 -0.339 -13.950 1.00 93.38 105 ALA A C 1
ATOM 817 O O . ALA A 1 105 ? 10.991 0.622 -13.673 1.00 93.38 105 ALA A O 1
ATOM 818 N N . ASP A 1 106 ? 9.660 -0.474 -15.133 1.00 91.94 106 ASP A N 1
ATOM 819 C CA . ASP A 1 106 ? 9.894 0.387 -16.290 1.00 91.94 106 ASP A CA 1
ATOM 820 C C . ASP A 1 106 ? 8.879 1.533 -16.368 1.00 91.94 106 ASP A C 1
ATOM 822 O O . ASP A 1 106 ? 9.266 2.686 -16.581 1.00 91.94 106 ASP A O 1
ATOM 826 N N . THR A 1 107 ? 7.605 1.222 -16.141 1.00 95.38 107 THR A N 1
ATOM 827 C CA . THR A 1 107 ? 6.456 2.133 -16.263 1.00 95.38 107 THR A CA 1
ATOM 828 C C . THR A 1 107 ? 5.979 2.706 -14.932 1.00 95.38 107 THR A C 1
ATOM 830 O O . THR A 1 107 ? 5.222 3.674 -14.938 1.00 95.38 107 THR A O 1
ATOM 833 N N . LEU A 1 108 ? 6.394 2.124 -13.799 1.00 94.88 108 LEU A N 1
ATOM 834 C CA . LEU A 1 108 ? 5.883 2.439 -12.458 1.00 94.88 108 LEU A CA 1
ATOM 835 C C . LEU A 1 108 ? 4.366 2.215 -12.297 1.00 94.88 108 LEU A C 1
ATOM 837 O O . LEU A 1 108 ? 3.753 2.715 -11.354 1.00 94.88 108 LEU A O 1
ATOM 841 N N . GLY A 1 109 ? 3.754 1.441 -13.197 1.00 96.06 109 GLY A N 1
ATOM 842 C CA . GLY A 1 109 ? 2.357 1.030 -13.099 1.00 96.06 109 GLY A CA 1
ATOM 843 C C . GLY A 1 109 ? 2.156 -0.089 -12.077 1.00 96.06 109 GLY A C 1
ATOM 844 O O . GLY A 1 109 ? 2.996 -0.979 -11.945 1.00 96.06 109 GLY A O 1
ATOM 845 N N . VAL A 1 110 ? 1.025 -0.079 -11.369 1.00 97.00 110 VAL A N 1
ATOM 846 C CA . VAL A 1 110 ? 0.635 -1.188 -10.485 1.00 97.00 110 VAL A CA 1
ATOM 847 C C . VAL A 1 110 ? 0.291 -2.411 -11.342 1.00 97.00 110 VAL A C 1
ATOM 849 O O . VAL A 1 110 ? -0.663 -2.372 -12.114 1.00 97.00 110 VAL A O 1
ATOM 852 N N . LYS A 1 111 ? 1.059 -3.496 -11.204 1.00 96.12 111 LYS A N 1
ATOM 853 C CA . LYS A 1 111 ? 0.796 -4.792 -11.853 1.00 96.12 111 LYS A CA 1
ATOM 854 C C . LYS A 1 111 ? -0.242 -5.603 -11.091 1.00 96.12 111 LYS A C 1
ATOM 856 O O . LYS A 1 111 ? -1.158 -6.154 -11.692 1.00 96.12 111 LYS A O 1
ATOM 861 N N . SER A 1 112 ? -0.084 -5.686 -9.774 1.00 96.44 112 SER A N 1
ATOM 862 C CA . SER A 1 112 ? -0.977 -6.453 -8.907 1.00 96.44 112 SER A CA 1
ATOM 863 C C . SER A 1 112 ? -0.982 -5.904 -7.489 1.00 96.44 112 SER A C 1
ATOM 865 O O . SER A 1 112 ? 0.017 -5.347 -7.026 1.00 96.44 112 SER A O 1
ATOM 867 N N . VAL A 1 113 ? -2.096 -6.126 -6.796 1.00 96.44 113 VAL A N 1
ATOM 868 C CA . VAL A 1 113 ? -2.266 -5.825 -5.374 1.00 96.44 113 VAL A CA 1
ATOM 869 C C . VAL A 1 113 ? -2.912 -7.025 -4.699 1.00 96.44 113 VAL A C 1
ATOM 871 O O . VAL A 1 113 ? -3.901 -7.553 -5.201 1.00 96.44 113 VAL A O 1
ATOM 874 N N . GLU A 1 114 ? -2.361 -7.436 -3.567 1.00 95.69 114 GLU A N 1
ATOM 875 C CA . GLU A 1 114 ? -2.920 -8.467 -2.697 1.00 95.69 114 GLU A CA 1
ATOM 876 C C . GLU A 1 114 ? -3.071 -7.885 -1.290 1.00 95.69 114 GLU A C 1
ATOM 878 O O . GLU A 1 114 ? -2.114 -7.318 -0.767 1.00 95.69 114 GLU A O 1
ATOM 883 N N . PHE A 1 115 ? -4.260 -7.992 -0.696 1.00 91.38 115 PHE A N 1
ATOM 884 C CA . PHE A 1 115 ? -4.535 -7.531 0.667 1.00 91.38 115 PHE A CA 1
ATOM 885 C C . PHE A 1 115 ? -4.547 -8.721 1.622 1.00 91.38 115 PHE A C 1
ATOM 887 O O . PHE A 1 115 ? -5.055 -9.785 1.270 1.00 91.38 115 PHE A O 1
ATOM 894 N N . TYR A 1 116 ? -4.004 -8.524 2.820 1.00 86.81 116 TYR A N 1
ATOM 895 C CA . TYR A 1 116 ? -3.982 -9.530 3.878 1.00 86.81 116 TYR A CA 1
ATOM 896 C C . TYR A 1 116 ? -4.851 -9.061 5.048 1.00 86.81 116 TYR A C 1
ATOM 898 O O . TYR A 1 116 ? -4.785 -7.884 5.414 1.00 86.81 116 TYR A O 1
ATOM 906 N N . GLU A 1 117 ? -5.646 -9.988 5.587 1.00 74.06 117 GLU A N 1
ATOM 907 C CA . GLU A 1 117 ? -6.545 -9.834 6.747 1.00 74.06 117 GLU A CA 1
ATOM 908 C C . GLU A 1 117 ? -5.946 -10.379 8.055 1.00 74.06 117 GLU A C 1
ATOM 910 O O . GLU A 1 117 ? -4.923 -11.113 8.001 1.00 74.06 117 GLU A O 1
#

Secondary structure (DSSP, 8-state):
--HHHHHHHHHTTS------HHHHHHHHHHHHHHHHHHHHHHHHHHHHSPPPTTTHHHHHHHT-GGGEEEEEEE-SSEEEEEEEEPPPTTSS-----EEEEEEETTT--EEEEEEE-

pLDDT: mean 81.76, std 17.4, range [44.16, 97.62]

Organism: NCBI:txid2480810

Radius of gyration: 21.27 Å; chains: 1; bounding box: 73×26×40 Å

Sequence (117 aa):
MKNLAILLSLFSLIYSRSASSGDFERAFEAGKVAARSFESKLAEERGKVKVDKENVELVDYVYDDRNYAIGLARSSSAYVVIFSLKRNVRGSVIMGGGARYEIDADTLGVKSVEFYE

Foldseek 3Di:
DPVVVVVVVVVVVVPPPPCDPVNVVLQVLLVVLVLVVFLVVLVVVLVVDDDDPVCNVVNCLQSPQVQWDWDWDDDPFWIKIWTWGHDDPPDPDDDIWTKIWTATSPPRHTPDMDIDD